Protein AF-A0A7S1PSH0-F1 (afdb_monomer)

Foldseek 3Di:
DDDDDDDDDDDDDDDDDDDDDDDDDDDDDPPDDPDPPVVVVVVVVVVVVVVVVVVVVVVVVVVVVVVVVVVVVVVPPQQAAEAEQEDPEPVSVVVLVVCQPVPSHAYEYEDQDQKYFQVVCVVVCVVPVVCRVVGIDGDDDPRHHYAHFDFDDDDPVDTDTCGPVND

pLDDT: mean 81.07, std 19.15, range [37.97, 97.56]

Secondary structure (DSSP, 8-state):
-----------------------------------THHHHHHHHHHHHHHHHHHHHHHHHHHHHHHHHHHHHHHHTS-PPEEEEEE--SHHHHHHHHHHTT-TTEEEEEEES-SEEE-GGGGGGGGT-GGGHHHHEEEPP-SSSEEEEEEEEEEETTEEEEEETT--

Organism: Alexandrium catenella (NCBI:txid2925)

Mean predicted aligned error: 15.77 Å

Structure (mmCIF, N/CA/C/O backbone):
data_AF-A0A7S1PSH0-F1
#
_entry.id   AF-A0A7S1PSH0-F1
#
loop_
_atom_site.group_PDB
_atom_site.id
_atom_site.type_symbol
_atom_site.label_atom_id
_atom_site.label_alt_id
_atom_site.label_comp_id
_atom_site.label_asym_id
_atom_site.label_entity_id
_atom_site.label_seq_id
_atom_site.pdbx_PDB_ins_code
_atom_site.Cartn_x
_atom_site.Cartn_y
_atom_site.Cartn_z
_atom_site.occupancy
_atom_site.B_iso_or_equiv
_atom_site.auth_seq_id
_atom_site.auth_comp_id
_atom_site.auth_asym_id
_atom_site.auth_atom_id
_atom_site.pdbx_PDB_model_num
ATOM 1 N N . GLN A 1 1 ? -13.207 32.236 11.898 1.00 47.78 1 GLN A N 1
ATOM 2 C CA . GLN A 1 1 ? -14.667 32.040 11.779 1.00 47.78 1 GLN A CA 1
ATOM 3 C C . GLN A 1 1 ? -15.122 31.337 13.048 1.00 47.78 1 GLN A C 1
ATOM 5 O O . GLN A 1 1 ? -14.832 30.164 13.223 1.00 47.78 1 GLN A O 1
ATOM 10 N N . ALA A 1 2 ? -15.670 32.100 13.993 1.00 37.97 2 ALA A N 1
ATOM 11 C CA . ALA A 1 2 ? -16.092 31.627 15.309 1.00 37.97 2 ALA A CA 1
ATOM 12 C C . ALA A 1 2 ? -17.623 31.518 15.326 1.00 37.97 2 ALA A C 1
ATOM 14 O O . ALA A 1 2 ? -18.296 32.414 14.820 1.00 37.97 2 ALA A O 1
ATOM 15 N N . CYS A 1 3 ? -18.151 30.427 15.882 1.00 47.41 3 CYS A N 1
ATOM 16 C CA . CYS A 1 3 ? -19.584 30.190 16.053 1.00 47.41 3 CYS A CA 1
ATOM 17 C C . CYS A 1 3 ? -19.938 30.311 17.551 1.00 47.41 3 CYS A C 1
ATOM 19 O O . CYS A 1 3 ? -19.227 29.715 18.366 1.00 47.41 3 CYS A O 1
ATOM 21 N N . PRO A 1 4 ? -20.970 31.085 17.941 1.00 52.91 4 PRO A N 1
ATOM 22 C CA . PRO A 1 4 ? -21.278 31.356 19.339 1.00 52.91 4 PRO A CA 1
ATOM 23 C C . PRO A 1 4 ? -22.413 30.479 19.908 1.00 52.91 4 PRO A C 1
ATOM 25 O O . PRO A 1 4 ? -23.388 30.165 19.236 1.00 52.91 4 PRO A O 1
ATOM 28 N N . THR A 1 5 ? -22.269 30.178 21.204 1.00 47.19 5 THR A N 1
ATOM 29 C CA . THR A 1 5 ? -23.298 30.102 22.267 1.00 47.19 5 THR A CA 1
ATOM 30 C C . THR A 1 5 ? -24.576 29.273 22.082 1.00 47.19 5 THR A C 1
ATOM 32 O O . THR A 1 5 ? -25.487 29.665 21.362 1.00 47.19 5 THR A O 1
ATOM 35 N N . ALA A 1 6 ? -24.759 28.293 22.976 1.00 41.69 6 ALA A N 1
ATOM 36 C CA . ALA A 1 6 ? -26.063 27.996 23.573 1.00 41.69 6 ALA A CA 1
ATOM 37 C C . ALA A 1 6 ? -25.882 27.583 25.046 1.00 41.69 6 ALA A C 1
ATOM 39 O O . ALA A 1 6 ? -25.520 26.457 25.373 1.00 41.69 6 ALA A O 1
ATOM 40 N N . ARG A 1 7 ? -26.095 28.555 25.937 1.00 45.56 7 ARG A N 1
ATOM 41 C CA . ARG A 1 7 ? -26.185 28.411 27.393 1.00 45.56 7 ARG A CA 1
ATOM 42 C C . ARG A 1 7 ? -27.684 28.346 27.703 1.00 45.56 7 ARG A C 1
ATOM 44 O O . ARG A 1 7 ? -28.375 29.333 27.474 1.00 45.56 7 ARG A O 1
ATOM 51 N N . SER A 1 8 ? -28.196 27.199 28.152 1.00 44.72 8 SER A N 1
ATOM 52 C CA . SER A 1 8 ? -29.602 27.057 28.552 1.00 44.72 8 SER A CA 1
ATOM 53 C C . SER A 1 8 ? -29.701 27.040 30.072 1.00 44.72 8 SER A C 1
ATOM 55 O O . SER A 1 8 ? -29.308 26.089 30.742 1.00 44.72 8 SER A O 1
ATOM 57 N N . SER A 1 9 ? -30.175 28.168 30.585 1.00 44.78 9 SER A N 1
ATOM 58 C CA . SER A 1 9 ? -30.629 28.383 31.948 1.00 44.78 9 SER A CA 1
ATOM 59 C C . SER A 1 9 ? -31.994 27.720 32.132 1.00 44.78 9 SER A C 1
ATOM 61 O O . SER A 1 9 ? -32.911 28.024 31.374 1.00 44.78 9 SER A O 1
ATOM 63 N N . TYR A 1 10 ? -32.165 26.902 33.169 1.00 41.50 10 TYR A N 1
ATOM 64 C CA . TYR A 1 10 ? -33.489 26.596 33.711 1.00 41.50 10 TYR A CA 1
ATOM 65 C C . TYR A 1 10 ? -33.578 27.171 35.121 1.00 41.50 10 TYR A C 1
ATOM 67 O O . TYR A 1 10 ? -32.930 26.713 36.058 1.00 41.50 10 TYR A O 1
ATOM 75 N N . SER A 1 11 ? -34.357 28.244 35.213 1.00 43.94 11 SER A N 1
ATOM 76 C CA . SER A 1 11 ? -34.735 28.964 36.419 1.00 43.94 11 SER A CA 1
ATOM 77 C C . SER A 1 11 ? -36.229 28.754 36.635 1.00 43.94 11 SER A C 1
ATOM 79 O O . SER A 1 11 ? -37.007 29.035 35.731 1.00 43.94 11 SER A O 1
ATOM 81 N N . ALA A 1 12 ? -36.568 28.312 37.848 1.00 42.66 12 ALA A N 1
ATOM 82 C CA . ALA A 1 12 ? -37.765 28.634 38.626 1.00 42.66 12 ALA A CA 1
ATOM 83 C C . ALA A 1 12 ? -39.160 28.510 37.978 1.00 42.66 12 ALA A C 1
ATOM 85 O O . ALA A 1 12 ? -39.527 29.307 37.123 1.00 42.66 12 ALA A O 1
ATOM 86 N N . ALA A 1 13 ? -39.999 27.637 38.551 1.00 40.44 13 ALA A N 1
ATOM 87 C CA . ALA A 1 13 ? -41.334 27.988 39.067 1.00 40.44 13 ALA A CA 1
ATOM 88 C C . ALA A 1 13 ? -42.099 26.730 39.510 1.00 40.44 13 ALA A C 1
ATOM 90 O O . ALA A 1 13 ? -42.300 25.839 38.695 1.00 40.44 13 ALA A O 1
ATOM 91 N N . MET A 1 14 ? -42.560 26.696 40.767 1.00 43.41 14 MET A N 1
ATOM 92 C CA . MET A 1 14 ? -43.849 26.139 41.245 1.00 43.41 14 MET A CA 1
ATOM 93 C C . MET A 1 14 ? -43.750 26.010 42.774 1.00 43.41 14 MET A C 1
ATOM 95 O O . MET A 1 14 ? -43.047 25.149 43.283 1.00 43.41 14 MET A O 1
ATOM 99 N N . ARG A 1 15 ? -44.133 27.049 43.521 1.00 45.12 15 ARG A N 1
ATOM 100 C CA . ARG A 1 15 ? -45.492 27.382 43.997 1.00 45.12 15 ARG A CA 1
ATOM 101 C C . ARG A 1 15 ? -46.017 26.432 45.072 1.00 45.12 15 ARG A C 1
ATOM 103 O O . ARG A 1 15 ? -46.283 25.262 44.838 1.00 45.12 15 ARG A O 1
ATOM 110 N N . GLU A 1 16 ? -46.190 27.059 46.229 1.00 48.19 16 GLU A N 1
ATOM 111 C CA . GLU A 1 16 ? -46.993 26.686 47.381 1.00 48.19 16 GLU A CA 1
ATOM 112 C C . GLU A 1 16 ? -48.352 26.091 46.993 1.00 48.19 16 GLU A C 1
ATOM 114 O O . GLU A 1 16 ? -49.047 26.587 46.106 1.00 48.19 16 GLU A O 1
ATOM 119 N N . GLY A 1 17 ? -48.738 25.048 47.722 1.00 41.97 17 GLY A N 1
ATOM 120 C CA . GLY A 1 17 ? -50.036 24.399 47.624 1.00 41.97 17 GLY A CA 1
ATOM 121 C C . GLY A 1 17 ? -50.323 23.617 48.898 1.00 41.97 17 GLY A C 1
ATOM 122 O O . GLY A 1 17 ? -50.290 22.392 48.897 1.00 41.97 17 GLY A O 1
ATOM 123 N N . SER A 1 18 ? -50.572 24.342 49.992 1.00 49.41 18 SER A N 1
ATOM 124 C CA . SER A 1 18 ? -51.212 23.813 51.199 1.00 49.41 18 SER A CA 1
ATOM 125 C C . SER A 1 18 ? -52.584 23.244 50.841 1.00 49.41 18 SER A C 1
ATOM 127 O O . SER A 1 18 ? -53.536 23.995 50.643 1.00 49.41 18 SER A O 1
ATOM 129 N N . ALA A 1 19 ? -52.694 21.920 50.785 1.00 47.88 19 ALA A N 1
ATOM 130 C CA . ALA A 1 19 ? -53.969 21.217 50.774 1.00 47.88 19 ALA A CA 1
ATOM 131 C C . ALA A 1 19 ? -54.111 20.468 52.101 1.00 47.88 19 ALA A C 1
ATOM 133 O O . ALA A 1 19 ? -53.556 19.388 52.302 1.00 47.88 19 ALA A O 1
ATOM 134 N N . ALA A 1 20 ? -54.842 21.094 53.022 1.00 47.47 20 ALA A N 1
ATOM 135 C CA . ALA A 1 20 ? -55.326 20.478 54.242 1.00 47.47 20 ALA A CA 1
ATOM 136 C C . ALA A 1 20 ? -56.288 19.339 53.875 1.00 47.47 20 ALA A C 1
ATOM 138 O O . ALA A 1 20 ? -57.420 19.582 53.460 1.00 47.47 20 ALA A O 1
ATOM 139 N N . TYR A 1 21 ? -55.836 18.094 54.015 1.00 46.53 21 TYR A N 1
ATOM 140 C CA . TYR A 1 21 ? -56.716 16.933 53.953 1.00 46.53 21 TYR A CA 1
ATOM 141 C C . TYR A 1 21 ? -57.316 16.692 55.338 1.00 46.53 21 TYR A C 1
ATOM 143 O O . TYR A 1 21 ? -56.647 16.234 56.263 1.00 46.53 21 TYR A O 1
ATOM 151 N N . ALA A 1 22 ? -58.596 17.039 55.462 1.00 50.84 22 ALA A N 1
ATOM 152 C CA . ALA A 1 22 ? -59.439 16.688 56.590 1.00 50.84 22 ALA A CA 1
ATOM 153 C C . ALA A 1 22 ? -59.599 15.162 56.648 1.00 50.84 22 ALA A C 1
ATOM 155 O O . ALA A 1 22 ? -60.211 14.557 55.768 1.00 50.84 22 ALA A O 1
ATOM 156 N N . TYR A 1 23 ? -59.037 14.540 57.684 1.00 44.31 23 TYR A N 1
ATOM 157 C CA . TYR A 1 23 ? -59.265 13.130 57.975 1.00 44.31 23 TYR A CA 1
ATOM 158 C C . TYR A 1 23 ? -60.586 12.981 58.730 1.00 44.31 23 TYR A C 1
ATOM 160 O O . TYR A 1 23 ? -60.736 13.445 59.861 1.00 44.31 23 TYR A O 1
AT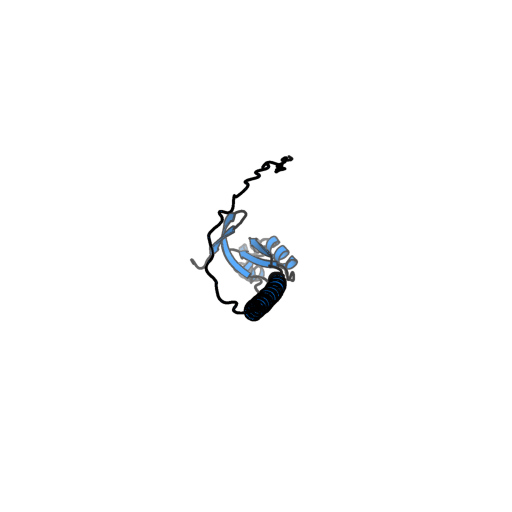OM 168 N N . GLY A 1 24 ? -61.552 12.354 58.060 1.00 44.19 24 GLY A N 1
ATOM 169 C CA . GLY A 1 24 ? -62.833 11.964 58.626 1.00 44.19 24 GLY A CA 1
ATOM 170 C C . GLY A 1 24 ? -62.653 10.919 59.724 1.00 44.19 24 GLY A C 1
ATOM 171 O O . GLY A 1 24 ? -62.007 9.891 59.531 1.00 44.19 24 GLY A O 1
ATOM 172 N N . SER A 1 25 ? -63.252 11.217 60.872 1.00 49.91 25 SER A N 1
ATOM 173 C CA . SER A 1 25 ? -63.456 10.310 61.995 1.00 49.91 25 SER A CA 1
ATOM 174 C C . SER A 1 25 ? -64.346 9.147 61.550 1.00 49.91 25 SER A C 1
ATOM 176 O O . SER A 1 25 ? -65.523 9.355 61.255 1.00 49.91 25 SER A O 1
ATOM 178 N N . VAL A 1 26 ? -63.786 7.937 61.474 1.00 54.50 26 VAL A N 1
ATOM 179 C CA . VAL A 1 26 ? -64.551 6.696 61.293 1.00 54.50 26 VAL A CA 1
ATOM 180 C C . VAL A 1 26 ? -64.429 5.863 62.562 1.00 54.50 26 VAL A C 1
ATOM 182 O O . VAL A 1 26 ? -63.341 5.492 62.999 1.00 54.50 26 VAL A O 1
ATOM 185 N N . GLU A 1 27 ? -65.598 5.623 63.144 1.00 49.59 27 GLU A N 1
ATOM 186 C CA . GLU A 1 27 ? -65.890 4.890 64.366 1.00 49.59 27 GLU A CA 1
ATOM 187 C C . GLU A 1 27 ? -65.270 3.486 64.433 1.00 49.59 27 GLU A C 1
ATOM 189 O O . GLU A 1 27 ? -65.519 2.612 63.602 1.00 49.59 27 GLU A O 1
ATOM 194 N N . GLY A 1 28 ? -64.514 3.277 65.512 1.00 53.09 28 GLY A N 1
ATOM 195 C CA . GLY A 1 28 ? -64.657 2.156 66.440 1.00 53.09 28 GLY A CA 1
ATOM 196 C C . GLY A 1 28 ? -65.034 0.789 65.872 1.00 53.09 28 GLY A C 1
ATOM 197 O O . GLY A 1 28 ? -66.153 0.318 66.058 1.00 53.09 28 GLY A O 1
ATOM 198 N N . LYS A 1 29 ? -64.043 0.064 65.349 1.00 47.47 29 LYS A N 1
ATOM 199 C CA . LYS A 1 29 ? -64.007 -1.396 65.493 1.00 47.47 29 LYS A CA 1
ATOM 200 C C . LYS A 1 29 ? -62.740 -1.780 66.238 1.00 47.47 29 LYS A C 1
ATOM 202 O O . LYS A 1 29 ? -61.638 -1.511 65.774 1.00 47.47 29 LYS A O 1
ATOM 207 N N . HIS A 1 30 ? -62.929 -2.390 67.408 1.00 51.31 30 HIS A N 1
ATOM 208 C CA . HIS A 1 30 ? -61.889 -3.026 68.208 1.00 51.31 30 HIS A CA 1
ATOM 209 C C . HIS A 1 30 ? -61.174 -4.091 67.365 1.00 51.31 30 HIS A C 1
ATOM 211 O O . HIS A 1 30 ? -61.593 -5.247 67.307 1.00 51.31 30 HIS A O 1
ATOM 217 N N . VAL A 1 31 ? -60.097 -3.690 66.691 1.00 58.41 31 VAL A N 1
ATOM 218 C CA . VAL A 1 31 ? -59.131 -4.621 66.116 1.00 58.41 31 VAL A CA 1
ATOM 219 C C . VAL A 1 31 ? -58.250 -5.072 67.270 1.00 58.41 31 VAL A C 1
ATOM 221 O O . VAL A 1 31 ? -57.502 -4.290 67.853 1.00 58.41 31 VAL A O 1
ATOM 224 N N . SER A 1 32 ? -58.442 -6.331 67.649 1.00 53.72 32 SER A N 1
ATOM 225 C CA . SER A 1 32 ? -57.684 -7.029 68.679 1.00 53.72 32 SER A CA 1
ATOM 226 C C . SER A 1 32 ? -56.185 -6.800 68.473 1.00 53.72 32 SER A C 1
ATOM 228 O O . SER A 1 32 ? -55.668 -7.013 67.375 1.00 53.72 32 SER A O 1
ATOM 230 N N . ALA A 1 33 ? -55.515 -6.324 69.522 1.00 55.41 33 ALA A N 1
ATOM 231 C CA . ALA A 1 33 ? -54.109 -5.952 69.547 1.00 55.41 33 ALA A CA 1
ATOM 232 C C . ALA A 1 33 ? -53.198 -7.168 69.290 1.00 55.41 33 ALA A C 1
ATOM 234 O O . ALA A 1 33 ? -52.661 -7.776 70.213 1.00 55.41 33 ALA A O 1
ATOM 235 N N . ALA A 1 34 ? -53.006 -7.524 68.020 1.00 55.38 34 ALA A N 1
ATOM 236 C CA . ALA A 1 34 ? -51.876 -8.333 67.588 1.00 55.38 34 ALA A CA 1
ATOM 237 C C . ALA A 1 34 ? -50.621 -7.447 67.690 1.00 55.38 34 ALA A C 1
ATOM 239 O O . ALA A 1 34 ? -50.456 -6.487 66.937 1.00 55.38 34 ALA A O 1
ATOM 240 N N . GLY A 1 35 ? -49.814 -7.716 68.718 1.00 61.53 35 GLY A N 1
ATOM 241 C CA . GLY A 1 35 ? -48.825 -6.797 69.278 1.00 61.53 35 GLY A CA 1
ATOM 242 C C . GLY A 1 35 ? -47.681 -6.334 68.354 1.00 61.53 35 GLY A C 1
ATOM 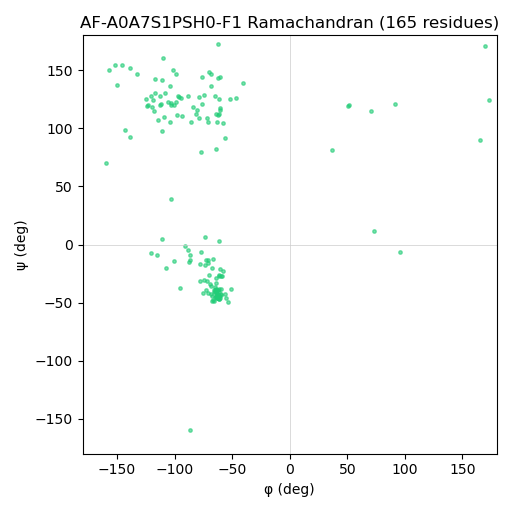243 O O . GLY A 1 35 ? -47.490 -6.869 67.268 1.00 61.53 35 GLY A O 1
ATOM 244 N N . PRO A 1 36 ? -46.860 -5.372 68.816 1.00 69.00 36 PRO A N 1
ATOM 245 C CA . PRO A 1 36 ? -45.828 -4.637 68.054 1.00 69.00 36 PRO A CA 1
ATOM 246 C C . PRO A 1 36 ? -44.674 -5.471 67.452 1.00 69.00 36 PRO A C 1
ATOM 248 O O . PRO A 1 36 ? -43.763 -4.926 66.834 1.00 69.00 36 PRO A O 1
ATOM 251 N N . LEU A 1 37 ? -44.700 -6.795 67.602 1.00 70.81 37 LEU A N 1
ATOM 252 C CA . LEU A 1 37 ? -43.626 -7.710 67.207 1.00 70.81 37 LEU A CA 1
ATOM 253 C C . LEU A 1 37 ? -43.588 -7.997 65.693 1.00 70.81 37 LEU A C 1
ATOM 255 O O . LEU A 1 37 ? -42.511 -8.199 65.128 1.00 70.81 37 LEU A O 1
ATOM 259 N N . TRP A 1 38 ? -44.741 -7.986 65.013 1.00 78.88 38 TRP A N 1
ATOM 260 C CA . TRP A 1 38 ? -44.803 -8.242 63.565 1.00 78.88 38 TRP A CA 1
ATOM 261 C C . TRP A 1 38 ? -44.299 -7.050 62.739 1.00 78.88 38 TRP A C 1
ATOM 263 O O . TRP A 1 38 ? -43.702 -7.252 61.685 1.00 78.88 38 TRP A O 1
ATOM 273 N N . ILE A 1 39 ? -44.462 -5.825 63.250 1.00 82.88 39 ILE A N 1
ATOM 274 C CA . ILE A 1 39 ? -43.978 -4.588 62.616 1.00 82.88 39 ILE A CA 1
ATOM 275 C C . ILE A 1 39 ? -42.446 -4.561 62.620 1.00 82.88 39 ILE A C 1
ATOM 277 O O . ILE A 1 39 ? -41.836 -4.398 61.568 1.00 82.88 39 ILE A O 1
ATOM 281 N N . ALA A 1 40 ? -41.824 -4.838 63.771 1.00 84.56 40 ALA A N 1
ATOM 282 C CA . ALA A 1 40 ? -40.367 -4.935 63.879 1.00 84.56 40 ALA A CA 1
ATOM 283 C C . ALA A 1 40 ? -39.786 -6.029 62.963 1.00 84.56 40 ALA A C 1
ATOM 285 O O . ALA A 1 40 ? -38.748 -5.842 62.334 1.00 84.56 40 ALA A O 1
ATOM 286 N N . SER A 1 41 ? -40.484 -7.164 62.839 1.00 87.00 41 SER A N 1
ATOM 287 C CA . SER A 1 41 ? -40.077 -8.248 61.933 1.00 87.00 41 SER A CA 1
ATOM 288 C C . SER A 1 41 ? -40.112 -7.815 60.461 1.00 87.00 41 SER A C 1
ATOM 290 O O . SER A 1 41 ? -39.233 -8.180 59.682 1.00 87.00 41 SER A O 1
ATOM 292 N N . LEU A 1 42 ? -41.114 -7.016 60.084 1.00 90.25 42 LEU A N 1
ATOM 293 C CA . LEU A 1 42 ? -41.287 -6.503 58.727 1.00 90.25 42 LEU A CA 1
ATOM 294 C C . LEU A 1 42 ? -40.226 -5.445 58.390 1.00 90.25 42 LEU A C 1
ATOM 296 O O . LEU A 1 42 ? -39.643 -5.497 57.310 1.00 90.25 42 LEU A O 1
ATOM 300 N N . GLU A 1 43 ? -39.909 -4.542 59.319 1.00 92.31 43 GLU A N 1
ATOM 301 C CA . GLU A 1 43 ? -38.830 -3.559 59.149 1.00 92.31 43 GLU A CA 1
ATOM 302 C C . GLU A 1 43 ? -37.472 -4.237 58.945 1.00 92.31 43 GLU A C 1
ATO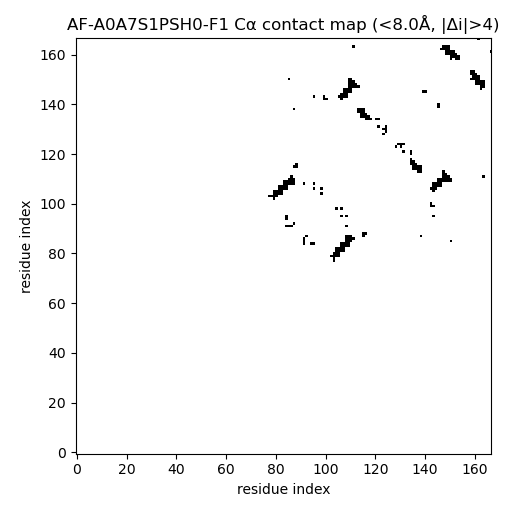M 304 O O . GLU A 1 43 ? -36.754 -3.908 58.002 1.00 92.31 43 GLU A O 1
ATOM 309 N N . ILE A 1 44 ? -37.143 -5.244 59.763 1.00 93.62 44 ILE A N 1
ATOM 310 C CA . ILE A 1 44 ? -35.905 -6.022 59.609 1.00 93.62 44 ILE A CA 1
ATOM 311 C C . ILE A 1 44 ? -35.861 -6.703 58.237 1.00 93.62 44 ILE A C 1
ATOM 313 O O . ILE A 1 44 ? -34.830 -6.661 57.565 1.00 93.62 44 ILE A O 1
ATOM 317 N N . ALA A 1 45 ? -36.973 -7.293 57.788 1.00 95.00 45 ALA A N 1
ATOM 318 C CA . ALA A 1 45 ? -37.048 -7.916 56.469 1.00 95.00 45 ALA A CA 1
ATOM 319 C C . ALA A 1 45 ? -36.810 -6.902 55.334 1.00 95.00 45 ALA A C 1
ATOM 321 O O . ALA A 1 4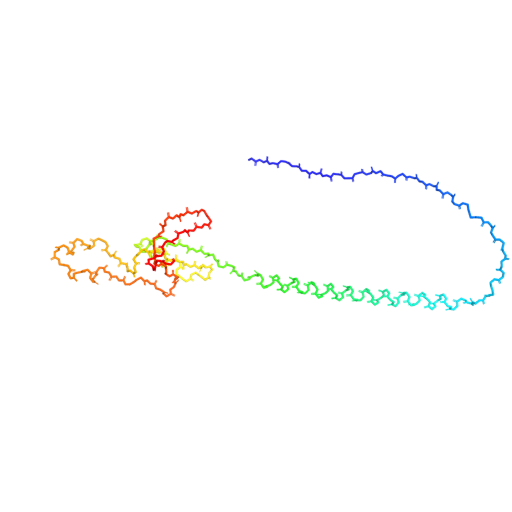5 ? -36.072 -7.204 54.395 1.00 95.00 45 ALA A O 1
ATOM 322 N N . ILE A 1 46 ? -37.367 -5.689 55.441 1.00 95.94 46 ILE A N 1
ATOM 323 C CA . ILE A 1 46 ? -37.124 -4.597 54.487 1.00 95.94 46 ILE A CA 1
ATOM 324 C C . ILE A 1 46 ? -35.644 -4.203 54.477 1.00 95.94 46 ILE A C 1
ATOM 326 O O . ILE A 1 46 ? -35.061 -4.082 53.401 1.00 95.94 46 ILE A O 1
ATOM 330 N N . PHE A 1 47 ? -35.016 -4.039 55.645 1.00 95.31 47 PHE A N 1
ATOM 331 C CA . PHE A 1 47 ? -33.596 -3.689 55.726 1.00 95.31 47 PHE A CA 1
ATOM 332 C C . PHE A 1 47 ? -32.694 -4.770 55.127 1.00 95.31 47 PHE A C 1
ATOM 334 O O . PHE A 1 47 ? -31.764 -4.442 54.393 1.00 95.31 47 PHE A O 1
ATOM 341 N N . ILE A 1 48 ? -32.978 -6.050 55.389 1.00 95.62 48 ILE A N 1
ATOM 342 C CA . ILE A 1 48 ? -32.222 -7.172 54.813 1.00 95.62 48 ILE A CA 1
ATOM 343 C C . ILE A 1 48 ? -32.373 -7.191 53.290 1.00 95.62 48 ILE A C 1
ATOM 345 O O . ILE A 1 48 ? -31.380 -7.337 52.577 1.00 95.62 48 ILE A O 1
ATOM 349 N N . LEU A 1 49 ? -33.594 -7.010 52.783 1.00 96.81 49 LEU A N 1
ATOM 350 C CA . LEU A 1 49 ? -33.858 -6.966 51.348 1.00 96.81 49 LEU A CA 1
ATOM 351 C C . LEU A 1 49 ? -33.142 -5.782 50.680 1.00 96.81 49 LEU A C 1
ATOM 353 O O . LEU A 1 49 ? -32.511 -5.953 49.639 1.00 96.81 49 LEU A O 1
ATOM 357 N N . TRP A 1 50 ? -33.196 -4.597 51.295 1.00 97.56 50 TRP A N 1
ATOM 358 C CA . TRP A 1 50 ? -32.509 -3.397 50.815 1.00 97.56 50 TRP A CA 1
ATOM 359 C C . TRP A 1 50 ? -30.986 -3.565 50.806 1.00 97.56 50 TRP A C 1
ATOM 361 O O . TRP A 1 50 ? -30.332 -3.201 49.827 1.00 97.56 50 TRP A O 1
ATOM 371 N N . LEU A 1 51 ? -30.418 -4.165 51.857 1.00 97.06 51 LEU A N 1
ATOM 372 C CA . LEU A 1 51 ? -28.992 -4.478 51.938 1.00 97.06 51 LEU A CA 1
ATOM 373 C C . LEU A 1 51 ? -28.579 -5.463 50.834 1.00 97.06 51 LEU A C 1
ATOM 375 O O . LEU A 1 51 ? -27.558 -5.258 50.181 1.00 97.06 51 LEU A O 1
ATOM 379 N N . ALA A 1 52 ? -29.382 -6.506 50.602 1.00 97.12 52 ALA A N 1
ATOM 380 C CA . ALA A 1 52 ? -29.121 -7.501 49.567 1.00 97.12 52 ALA A CA 1
ATOM 381 C C . ALA A 1 52 ? -29.153 -6.884 48.160 1.00 97.12 52 ALA A C 1
ATOM 383 O O . ALA A 1 52 ? -28.231 -7.101 47.378 1.00 97.12 52 ALA A O 1
ATOM 384 N N . LEU A 1 53 ? -30.168 -6.068 47.858 1.00 96.19 53 LEU A N 1
ATOM 385 C CA . LEU A 1 53 ? -30.267 -5.342 46.587 1.00 96.19 53 LEU A CA 1
ATOM 386 C C . LEU A 1 53 ? -29.090 -4.376 46.398 1.00 96.19 53 LEU A C 1
ATOM 388 O O . LEU A 1 53 ? -28.462 -4.378 45.343 1.00 96.19 53 LEU A O 1
ATOM 392 N N . SER A 1 54 ? -28.724 -3.629 47.443 1.00 96.69 54 SER A N 1
ATOM 393 C CA . SER A 1 54 ? -27.584 -2.704 47.399 1.00 96.69 54 SER A CA 1
ATOM 394 C C . SER A 1 54 ? -26.260 -3.435 47.161 1.00 96.69 54 SER A C 1
ATOM 396 O O . SER A 1 54 ? -25.412 -2.958 46.410 1.00 96.69 54 SER A O 1
ATOM 398 N N . ALA A 1 55 ? -26.073 -4.614 47.762 1.00 96.56 55 ALA A N 1
ATOM 399 C CA . ALA A 1 55 ? -24.888 -5.436 47.535 1.00 96.56 55 ALA A CA 1
ATOM 400 C C . ALA A 1 55 ? -24.803 -5.935 46.082 1.00 96.56 55 ALA A C 1
ATOM 402 O O . ALA A 1 55 ? -23.714 -5.943 45.503 1.00 96.56 55 ALA A O 1
ATOM 403 N N . VAL A 1 56 ? -25.939 -6.304 45.479 1.00 97.44 56 VAL A N 1
ATOM 404 C CA . VAL A 1 56 ? -26.009 -6.691 44.062 1.00 97.44 56 VAL A CA 1
ATOM 405 C C . VAL A 1 56 ? -25.674 -5.507 43.155 1.00 97.44 56 VAL A C 1
ATOM 407 O O . VAL A 1 56 ? -24.852 -5.667 42.257 1.00 97.44 56 VAL A O 1
ATOM 410 N N . ASP A 1 57 ? -26.219 -4.316 43.410 1.00 96.88 57 ASP A N 1
ATOM 411 C CA . ASP A 1 57 ? -25.915 -3.116 42.617 1.00 96.88 57 ASP A CA 1
ATOM 412 C C . ASP A 1 57 ? -24.433 -2.730 42.692 1.00 96.88 57 ASP A C 1
ATOM 414 O O . ASP A 1 57 ? -23.805 -2.437 41.670 1.00 96.88 57 ASP A O 1
ATOM 418 N N . VAL A 1 58 ? -23.836 -2.784 43.888 1.00 97.12 58 VAL A N 1
ATOM 419 C CA . VAL A 1 58 ? -22.395 -2.548 44.066 1.00 97.12 58 VAL A CA 1
ATOM 420 C C . VAL A 1 58 ? -21.587 -3.588 43.293 1.00 97.12 58 VAL A C 1
ATOM 422 O O . VAL A 1 58 ? -20.649 -3.229 42.582 1.00 97.12 58 VAL A O 1
ATOM 425 N N . PHE A 1 59 ? -21.966 -4.864 43.370 1.00 97.25 59 PHE A N 1
ATOM 426 C CA . PHE A 1 59 ? -21.298 -5.930 42.631 1.00 97.25 59 PHE A CA 1
ATOM 427 C C . PHE A 1 59 ? -21.392 -5.731 41.112 1.00 97.25 59 PHE A C 1
ATOM 429 O O . PHE A 1 59 ? -20.374 -5.793 40.424 1.00 97.25 59 PHE A O 1
ATOM 436 N N . LEU A 1 60 ? -22.579 -5.425 40.582 1.00 96.19 60 LEU A N 1
ATOM 437 C CA . LEU A 1 60 ? -22.777 -5.151 39.157 1.00 96.19 60 LEU A CA 1
ATOM 438 C C . LEU A 1 60 ? -21.977 -3.927 38.704 1.00 96.19 60 LEU A C 1
ATOM 440 O O . LEU A 1 60 ? -21.359 -3.960 37.642 1.00 96.19 60 LEU A O 1
ATOM 444 N N . THR A 1 61 ? -21.907 -2.886 39.534 1.00 95.25 61 THR A N 1
ATOM 445 C CA . THR A 1 61 ? -21.102 -1.690 39.253 1.00 95.25 61 THR A CA 1
ATOM 446 C C . THR A 1 61 ? -19.611 -2.023 39.206 1.00 95.25 61 THR A C 1
ATOM 448 O O . THR A 1 61 ? -18.904 -1.551 38.315 1.00 95.25 61 THR A O 1
ATOM 451 N N . LEU A 1 62 ? -19.115 -2.871 40.112 1.00 95.81 62 LEU A N 1
ATOM 452 C CA . LEU A 1 62 ? -17.728 -3.347 40.093 1.00 95.81 62 LEU A CA 1
ATOM 453 C C . LEU A 1 62 ? -17.432 -4.188 38.847 1.00 95.81 62 LEU A C 1
ATOM 455 O O . LEU A 1 62 ? -16.426 -3.960 38.179 1.00 95.81 62 LEU A O 1
ATOM 459 N N . VAL A 1 63 ? -18.323 -5.112 38.486 1.00 96.00 63 VAL A N 1
ATOM 460 C CA . VAL A 1 63 ? -18.180 -5.916 37.264 1.00 96.00 63 VAL A CA 1
ATOM 461 C C . VAL A 1 63 ? -18.189 -5.021 36.024 1.00 96.00 63 VAL A C 1
ATOM 463 O O . VAL A 1 63 ? -17.326 -5.169 35.161 1.00 96.00 63 VAL A O 1
ATOM 466 N N . GLN A 1 64 ? -19.100 -4.049 35.943 1.00 95.19 64 GLN A N 1
ATOM 467 C CA . GLN A 1 64 ? -19.212 -3.145 34.799 1.00 95.19 64 GLN A CA 1
ATOM 468 C C . GLN A 1 64 ? -18.018 -2.196 34.692 1.00 95.19 64 GLN A C 1
ATOM 470 O O . GLN A 1 64 ? -17.496 -1.988 33.601 1.00 95.19 64 GLN A O 1
ATOM 475 N N . THR A 1 65 ? -17.545 -1.635 35.803 1.00 93.31 65 THR A N 1
ATOM 476 C CA . THR A 1 65 ? -16.346 -0.782 35.805 1.00 93.31 65 THR A CA 1
ATOM 477 C C . THR A 1 65 ? -15.100 -1.575 35.440 1.00 93.31 65 THR A C 1
ATOM 479 O O . THR A 1 65 ? -14.283 -1.090 34.654 1.00 93.31 65 THR A O 1
ATOM 482 N N . CYS A 1 66 ? -14.980 -2.811 35.926 1.00 91.88 66 CYS A N 1
ATOM 483 C CA . CYS A 1 66 ? -13.904 -3.717 35.547 1.00 91.88 66 CYS A CA 1
ATOM 484 C C . CYS A 1 66 ? -13.968 -4.059 34.049 1.00 91.88 66 CYS A C 1
ATOM 486 O O . CYS A 1 66 ? -12.966 -3.914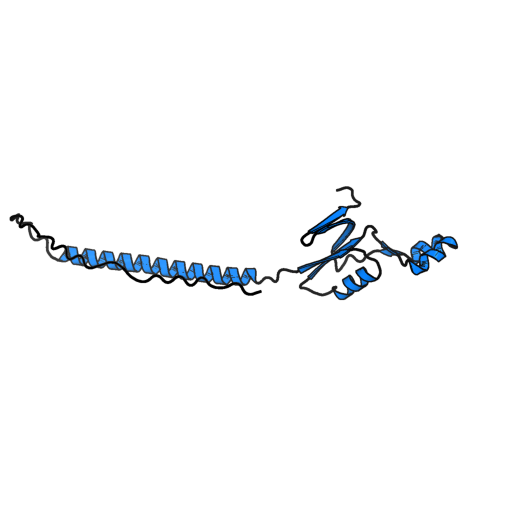 33.353 1.00 91.88 66 CYS A O 1
ATOM 488 N N . TRP A 1 67 ? -15.153 -4.388 33.522 1.00 93.56 67 TRP A N 1
ATOM 489 C CA . TRP A 1 67 ? -15.368 -4.656 32.097 1.00 93.56 67 TRP A CA 1
ATOM 490 C C . TRP A 1 67 ? -15.056 -3.441 31.220 1.00 93.56 67 TRP A C 1
ATOM 492 O O . TRP A 1 67 ? -14.329 -3.564 30.241 1.00 93.56 67 TRP A O 1
ATOM 502 N N . CYS A 1 68 ? -15.540 -2.251 31.583 1.00 85.06 68 CYS A N 1
ATOM 503 C CA . CYS A 1 68 ? -15.243 -1.012 30.865 1.00 85.06 68 CYS A CA 1
ATOM 504 C C . CYS A 1 68 ? -13.744 -0.694 30.883 1.00 85.06 68 CYS A C 1
ATOM 506 O O . CYS A 1 68 ? -13.200 -0.232 29.885 1.00 85.06 68 CYS A O 1
ATOM 508 N N . SER A 1 69 ? -13.063 -0.948 32.001 1.00 82.50 69 SER A N 1
ATOM 509 C CA . SER A 1 69 ? -11.617 -0.734 32.114 1.00 82.50 69 SER A CA 1
ATOM 510 C C . SER A 1 69 ? -10.850 -1.716 31.229 1.00 82.50 69 SER A C 1
ATOM 512 O O . SER A 1 69 ? -9.964 -1.303 30.487 1.00 82.50 69 SER A O 1
ATOM 514 N N . LEU A 1 70 ? -11.246 -2.993 31.234 1.00 81.25 70 LEU A N 1
ATOM 515 C CA . LEU A 1 70 ? -10.654 -4.027 30.389 1.00 81.25 70 LEU A CA 1
ATOM 516 C C . LEU A 1 70 ? -10.893 -3.749 28.896 1.00 81.25 70 LEU A C 1
ATOM 518 O O . LEU A 1 70 ? -9.961 -3.824 28.101 1.00 81.25 70 LEU A O 1
ATOM 522 N N . ALA A 1 71 ? -12.115 -3.366 28.519 1.00 81.19 71 ALA A N 1
ATOM 523 C CA . ALA A 1 71 ? -12.468 -3.017 27.146 1.00 81.19 71 ALA A CA 1
ATOM 524 C C . ALA A 1 71 ? -11.630 -1.837 26.632 1.00 81.19 71 ALA A C 1
ATOM 526 O O . ALA A 1 71 ? -11.091 -1.903 25.531 1.00 81.19 71 ALA A O 1
ATOM 527 N N . ARG A 1 72 ? -11.421 -0.805 27.461 1.00 75.06 72 ARG A N 1
ATOM 528 C CA . ARG A 1 72 ? -10.549 0.333 27.121 1.00 75.06 72 ARG A CA 1
ATOM 529 C C . ARG A 1 72 ? -9.085 -0.068 26.951 1.00 75.06 72 ARG A C 1
ATOM 531 O O . ARG A 1 72 ? -8.396 0.514 26.121 1.00 75.06 72 ARG A O 1
ATOM 538 N N . CYS A 1 73 ? -8.606 -1.056 27.707 1.00 66.25 73 CYS A N 1
ATOM 539 C CA . CYS A 1 73 ? -7.262 -1.604 27.520 1.00 66.25 73 CYS A CA 1
ATOM 540 C C . CYS A 1 73 ? -7.130 -2.401 26.212 1.00 66.25 73 CYS A C 1
ATOM 542 O O . CYS A 1 73 ? -6.070 -2.363 25.595 1.00 66.25 73 CYS A O 1
ATOM 544 N N . VAL A 1 74 ? -8.186 -3.096 25.774 1.00 70.56 74 VAL A N 1
ATOM 545 C CA . VAL A 1 74 ? -8.200 -3.851 24.506 1.00 70.56 74 VAL A CA 1
ATOM 546 C C . VAL A 1 74 ? -8.265 -2.915 23.296 1.00 70.56 74 VAL A C 1
ATOM 548 O O . VAL A 1 74 ? -7.578 -3.141 22.304 1.00 70.56 74 VAL A O 1
ATOM 551 N N . GLU A 1 75 ? -9.035 -1.832 23.387 1.00 62.25 75 GLU A N 1
ATOM 552 C CA . GLU A 1 75 ? -9.183 -0.840 22.312 1.00 62.25 75 GLU A CA 1
ATOM 553 C C . GLU A 1 75 ? -7.927 0.025 22.104 1.00 62.25 75 GLU A C 1
ATOM 555 O O . GLU A 1 75 ? -7.775 0.679 21.076 1.00 62.25 75 GLU A O 1
ATOM 560 N N . ALA A 1 76 ? -6.985 -0.008 23.051 1.00 60.56 76 ALA A N 1
ATOM 561 C CA . ALA A 1 76 ? -5.684 0.642 22.930 1.00 60.56 76 ALA A CA 1
ATOM 562 C C . ALA A 1 76 ? -4.718 -0.084 21.974 1.00 60.56 76 ALA A C 1
ATOM 564 O O . ALA A 1 76 ? -3.554 0.314 21.882 1.00 60.56 76 ALA A O 1
ATOM 565 N N . TYR A 1 77 ? -5.161 -1.130 21.262 1.00 58.31 77 TYR A N 1
ATOM 566 C CA . TYR A 1 77 ? -4.384 -1.660 20.147 1.00 58.31 77 TYR A CA 1
ATOM 567 C C . TYR A 1 77 ? -4.229 -0.546 19.106 1.00 58.31 77 TYR A C 1
ATOM 569 O O . TYR A 1 77 ? -5.233 -0.076 18.568 1.00 58.31 77 TYR A O 1
ATOM 577 N N . PRO A 1 78 ? -3.000 -0.073 18.836 1.00 65.25 78 PRO A N 1
ATOM 578 C CA . PRO A 1 78 ? -2.803 1.018 17.902 1.00 65.25 78 PRO A CA 1
ATOM 579 C C . PRO A 1 78 ? -3.304 0.559 16.536 1.00 65.25 78 PRO A C 1
ATOM 581 O O . PRO A 1 78 ? -2.743 -0.358 15.932 1.00 65.25 78 PRO A O 1
ATOM 584 N N . HIS A 1 79 ? -4.391 1.173 16.071 1.00 74.69 79 HIS A N 1
ATOM 585 C CA . HIS A 1 79 ? -4.881 0.948 14.724 1.00 74.69 79 HIS A CA 1
ATOM 586 C C . HIS A 1 79 ? -3.770 1.381 13.771 1.00 74.69 79 HIS A C 1
ATOM 588 O O . HIS A 1 79 ? -3.357 2.547 13.780 1.00 74.69 79 HIS A O 1
ATOM 594 N N . LYS A 1 80 ? -3.249 0.435 12.988 1.00 85.75 80 LYS A N 1
ATOM 595 C CA . LYS A 1 80 ? -2.250 0.758 11.972 1.00 85.75 80 LYS A CA 1
ATOM 596 C C . LYS A 1 80 ? -2.877 1.707 10.961 1.00 85.75 80 LYS A C 1
ATOM 598 O O . LYS A 1 80 ? -4.074 1.616 10.678 1.00 85.75 80 LYS A O 1
ATOM 603 N N . LYS A 1 81 ? -2.093 2.659 10.466 1.00 90.75 81 LYS A N 1
ATOM 604 C CA . LYS A 1 81 ? -2.547 3.561 9.406 1.00 90.75 81 LYS A CA 1
ATOM 605 C C . LYS A 1 81 ? -2.240 2.927 8.061 1.00 90.75 81 LYS A C 1
ATOM 607 O O . LYS A 1 81 ? -1.090 2.581 7.793 1.00 90.75 81 LYS A O 1
ATOM 612 N N . ASP A 1 82 ? -3.256 2.841 7.218 1.00 91.44 82 ASP A N 1
ATOM 613 C CA . ASP A 1 82 ? -3.108 2.320 5.866 1.00 91.44 82 ASP A CA 1
ATOM 614 C C . ASP A 1 82 ? -2.496 3.383 4.953 1.00 91.44 82 ASP A C 1
ATOM 616 O O . ASP A 1 82 ? -2.988 4.510 4.852 1.00 91.44 82 ASP A O 1
ATOM 620 N N . VAL A 1 83 ? -1.413 3.021 4.271 1.00 93.81 83 VAL A N 1
ATOM 621 C CA . VAL A 1 83 ? -0.728 3.874 3.300 1.00 93.81 83 VAL A CA 1
ATOM 622 C C . VAL A 1 83 ? -0.681 3.148 1.969 1.00 93.81 83 VAL A C 1
ATOM 624 O O . VAL A 1 83 ? -0.084 2.081 1.846 1.00 93.81 83 VAL A O 1
ATOM 627 N N . VAL A 1 84 ? -1.283 3.749 0.946 1.00 94.69 84 VAL A N 1
ATOM 628 C CA . VAL A 1 84 ? -1.266 3.212 -0.415 1.00 94.69 84 VAL A CA 1
ATOM 629 C C . VAL A 1 84 ? -0.309 4.035 -1.270 1.00 94.69 84 VAL A C 1
ATOM 631 O O . VAL A 1 84 ? -0.464 5.247 -1.404 1.00 94.69 84 VAL A O 1
ATOM 634 N N . ILE A 1 85 ? 0.682 3.369 -1.853 1.00 95.38 85 ILE A N 1
ATOM 635 C CA . ILE A 1 85 ? 1.658 3.947 -2.775 1.00 95.38 85 ILE A CA 1
ATOM 636 C C . ILE A 1 85 ? 1.259 3.527 -4.185 1.00 95.38 85 ILE A C 1
ATOM 638 O O . ILE A 1 85 ? 1.214 2.337 -4.487 1.00 95.38 85 ILE A O 1
ATOM 642 N N . VAL A 1 86 ? 0.983 4.501 -5.050 1.00 95.38 86 VAL A N 1
ATOM 643 C CA . VAL A 1 86 ? 0.616 4.255 -6.449 1.00 95.38 86 VAL A CA 1
ATOM 644 C C . VAL A 1 86 ? 1.832 4.486 -7.345 1.00 95.38 86 VAL A C 1
ATOM 646 O O . VAL A 1 86 ? 2.369 5.592 -7.396 1.00 95.38 86 VAL A O 1
ATOM 649 N N . GLY A 1 87 ? 2.239 3.438 -8.057 1.00 94.94 87 GLY A N 1
ATOM 650 C CA . GLY A 1 87 ? 3.405 3.387 -8.932 1.00 94.94 87 GLY A CA 1
ATOM 651 C C . GLY A 1 87 ? 4.661 2.908 -8.205 1.00 94.94 87 GLY A C 1
ATOM 652 O O . GLY A 1 87 ? 5.140 3.550 -7.278 1.00 94.94 87 GLY A O 1
ATOM 653 N N . ALA A 1 88 ? 5.251 1.817 -8.677 1.00 94.94 88 ALA A N 1
ATOM 654 C CA . ALA A 1 88 ? 6.452 1.168 -8.162 1.00 94.94 88 ALA A CA 1
ATOM 655 C C . ALA A 1 88 ? 7.696 1.474 -9.017 1.00 94.94 88 ALA A C 1
ATOM 657 O O . ALA A 1 88 ? 8.553 0.622 -9.241 1.00 94.94 88 ALA A O 1
ATOM 658 N N . SER A 1 89 ? 7.813 2.720 -9.484 1.00 93.75 89 SER A N 1
ATOM 659 C CA . SER A 1 89 ? 9.048 3.243 -10.082 1.00 93.75 89 SER A CA 1
ATOM 660 C C . SER A 1 89 ? 9.974 3.814 -8.991 1.00 93.75 89 SER A C 1
ATOM 662 O O . SER A 1 89 ? 9.832 3.505 -7.809 1.00 93.75 89 SER A O 1
ATOM 664 N N . PHE A 1 90 ? 10.921 4.679 -9.355 1.00 94.81 90 PHE A N 1
ATOM 665 C CA . PHE A 1 90 ? 11.916 5.247 -8.438 1.00 94.81 90 PHE A CA 1
ATOM 666 C C . PHE A 1 90 ? 11.298 5.903 -7.199 1.00 94.81 90 PHE A C 1
ATOM 668 O O . PHE A 1 90 ? 11.704 5.614 -6.076 1.00 94.81 90 PHE A O 1
ATOM 675 N N . GLY A 1 91 ? 10.306 6.775 -7.398 1.00 95.38 91 GLY A N 1
ATOM 676 C CA . GLY A 1 91 ? 9.676 7.508 -6.301 1.00 95.38 91 GLY A CA 1
ATOM 677 C C . GLY A 1 91 ? 8.912 6.590 -5.351 1.00 95.38 91 GLY A C 1
ATOM 678 O O . GLY A 1 91 ? 9.114 6.652 -4.142 1.00 95.38 91 GLY A O 1
ATOM 679 N N . GLY A 1 92 ? 8.076 5.703 -5.893 1.00 94.75 92 GLY A N 1
ATOM 680 C CA . GLY A 1 92 ? 7.268 4.802 -5.076 1.00 94.75 92 GLY A CA 1
ATOM 681 C C . GLY A 1 92 ? 8.099 3.796 -4.293 1.00 94.75 92 GLY A C 1
ATOM 682 O O . GLY A 1 92 ? 7.847 3.604 -3.108 1.00 94.75 92 GLY A O 1
ATOM 683 N N . LEU A 1 93 ? 9.142 3.226 -4.905 1.00 94.38 93 LEU A N 1
ATOM 684 C CA . LEU A 1 93 ? 10.056 2.326 -4.201 1.00 94.38 93 LEU A CA 1
ATOM 685 C C . LEU A 1 93 ? 10.901 3.057 -3.153 1.00 94.38 93 LEU A C 1
ATOM 687 O O . LEU A 1 93 ? 11.128 2.513 -2.079 1.00 94.38 93 LEU A O 1
ATOM 691 N N . ALA A 1 94 ? 11.316 4.303 -3.403 1.00 95.12 94 ALA A N 1
ATOM 692 C CA . ALA A 1 94 ? 12.010 5.100 -2.391 1.00 95.12 94 ALA A CA 1
ATOM 693 C C . ALA A 1 94 ? 11.112 5.395 -1.176 1.00 95.12 94 ALA A C 1
ATOM 695 O O . ALA A 1 94 ? 11.571 5.325 -0.035 1.00 95.12 94 ALA A O 1
ATOM 696 N N .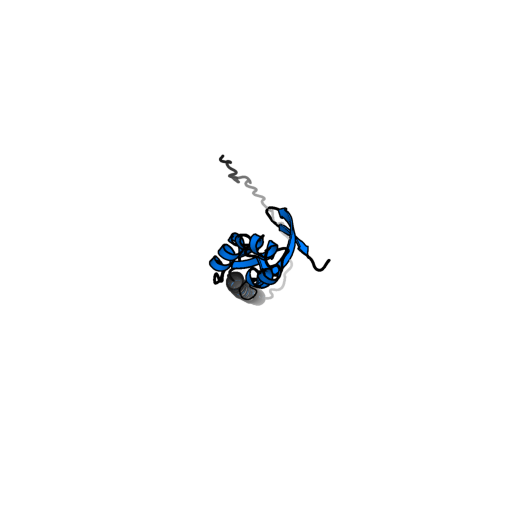 VAL A 1 95 ? 9.829 5.698 -1.407 1.00 95.56 95 VAL A N 1
ATOM 697 C CA . VAL A 1 95 ? 8.845 5.891 -0.332 1.00 95.56 95 VAL A CA 1
ATOM 698 C C . VAL A 1 95 ? 8.589 4.578 0.403 1.00 95.56 95 VAL A C 1
ATOM 700 O O . VAL A 1 95 ? 8.661 4.564 1.628 1.00 95.56 95 VAL A O 1
ATOM 703 N N . GLN A 1 96 ? 8.360 3.477 -0.318 1.00 94.31 96 GLN A N 1
ATOM 704 C CA . GLN A 1 96 ? 8.175 2.150 0.273 1.00 94.31 96 GLN A CA 1
ATOM 705 C C . GLN A 1 96 ? 9.364 1.786 1.163 1.00 94.31 96 GLN A C 1
ATOM 707 O O . GLN A 1 96 ? 9.160 1.401 2.308 1.00 94.31 96 GLN A O 1
ATOM 712 N N . HIS A 1 97 ? 10.592 1.999 0.688 1.00 92.56 97 HIS A N 1
ATOM 713 C CA . HIS A 1 97 ? 11.798 1.692 1.448 1.00 92.56 97 HIS A CA 1
ATOM 714 C C . HIS A 1 97 ? 11.933 2.560 2.702 1.00 92.56 97 HIS A C 1
ATOM 716 O O . HIS A 1 97 ? 12.374 2.086 3.742 1.00 92.56 97 HIS A O 1
ATOM 722 N N . LYS A 1 98 ? 11.524 3.830 2.630 1.00 93.50 98 LYS A N 1
ATOM 723 C CA . LYS A 1 98 ? 11.554 4.739 3.781 1.00 93.50 98 LYS A CA 1
ATOM 724 C C . LYS A 1 98 ? 10.488 4.411 4.829 1.00 93.50 98 LYS A C 1
ATOM 726 O O . LYS A 1 98 ? 10.701 4.684 6.006 1.00 93.50 98 LYS A O 1
ATOM 731 N N . LEU A 1 99 ? 9.348 3.878 4.397 1.00 93.06 99 LEU A N 1
ATOM 732 C CA . LEU A 1 99 ? 8.270 3.431 5.281 1.00 93.06 99 LEU A CA 1
ATOM 733 C C . LEU A 1 99 ? 8.472 1.985 5.763 1.00 93.06 99 LEU A C 1
ATOM 735 O O . LEU A 1 99 ? 7.806 1.557 6.705 1.00 93.06 99 LEU A O 1
ATOM 739 N N . ALA A 1 100 ? 9.391 1.237 5.146 1.00 87.00 100 ALA A N 1
ATOM 740 C CA . ALA A 1 100 ? 9.736 -0.110 5.565 1.00 87.00 100 ALA A CA 1
ATOM 741 C C . ALA A 1 100 ? 10.291 -0.084 6.999 1.00 87.00 100 ALA A C 1
ATOM 743 O O . ALA A 1 100 ? 11.234 0.641 7.313 1.00 87.00 100 ALA A O 1
ATOM 744 N N . GLY A 1 101 ? 9.682 -0.877 7.882 1.00 83.00 101 GLY A N 1
ATOM 745 C CA . GLY A 1 101 ? 10.045 -0.948 9.300 1.00 83.00 101 GLY A CA 1
ATOM 746 C C . GLY A 1 101 ? 9.213 -0.064 10.237 1.00 83.00 101 GLY A C 1
ATOM 747 O O . GLY A 1 101 ? 9.340 -0.208 11.452 1.00 83.00 101 GLY A O 1
ATOM 748 N N . CYS A 1 102 ? 8.324 0.793 9.722 1.00 88.81 102 CYS A N 1
ATOM 749 C CA . CYS A 1 102 ? 7.322 1.474 10.546 1.00 88.81 102 CYS A CA 1
ATOM 750 C C . CYS A 1 102 ? 6.242 0.474 10.992 1.00 88.81 102 CYS A C 1
ATOM 752 O O . CYS A 1 102 ? 5.441 0.010 10.184 1.00 88.81 102 CYS A O 1
ATOM 754 N N . SER A 1 103 ? 6.217 0.115 12.279 1.00 86.44 103 SER A N 1
ATOM 755 C CA . SER A 1 103 ? 5.276 -0.878 12.825 1.00 86.44 103 SER A CA 1
ATOM 756 C C . SER A 1 103 ? 3.836 -0.368 12.956 1.00 86.44 103 SER A C 1
ATOM 758 O O . SER A 1 103 ? 2.906 -1.171 13.076 1.00 86.44 103 SER A O 1
ATOM 760 N N . ASP A 1 104 ? 3.653 0.950 12.918 1.00 90.25 104 ASP A N 1
ATOM 761 C CA . ASP A 1 104 ? 2.383 1.667 12.997 1.00 90.25 104 ASP A CA 1
ATOM 762 C C . ASP A 1 104 ? 1.705 1.870 11.632 1.00 90.25 104 ASP A C 1
ATOM 764 O O . ASP A 1 104 ? 0.577 2.367 11.579 1.00 90.25 104 ASP A O 1
ATOM 768 N N . LEU A 1 105 ? 2.360 1.477 10.536 1.00 92.06 105 LEU A N 1
ATOM 769 C CA . LEU A 1 105 ? 1.859 1.646 9.174 1.00 92.06 105 LEU A CA 1
ATOM 770 C C . LEU A 1 105 ? 1.632 0.294 8.493 1.00 92.06 105 LEU A C 1
ATOM 772 O O . LEU A 1 105 ? 2.418 -0.641 8.641 1.00 92.06 105 LEU A O 1
ATOM 776 N N . GLU A 1 106 ? 0.569 0.211 7.702 1.00 91.50 106 GLU A N 1
ATOM 777 C CA . GLU A 1 106 ? 0.347 -0.873 6.750 1.00 91.50 106 GLU A CA 1
ATOM 778 C C . GLU A 1 106 ? 0.516 -0.321 5.332 1.00 91.50 106 GLU A C 1
ATOM 780 O O . GLU A 1 106 ? -0.282 0.486 4.857 1.00 91.50 106 GLU A O 1
ATOM 785 N N . VAL A 1 107 ? 1.600 -0.716 4.660 1.00 93.75 107 VAL A N 1
ATOM 786 C CA . VAL A 1 107 ? 1.968 -0.174 3.347 1.00 93.75 107 VAL A CA 1
ATOM 787 C C . VAL A 1 107 ? 1.513 -1.117 2.237 1.00 93.75 107 VAL A C 1
ATOM 789 O O . VAL A 1 107 ? 1.930 -2.276 2.165 1.00 93.75 107 VAL A O 1
ATOM 792 N N . THR A 1 108 ? 0.696 -0.591 1.328 1.00 94.00 108 THR A N 1
ATOM 793 C CA . THR A 1 108 ? 0.280 -1.267 0.097 1.00 94.00 108 THR A CA 1
ATOM 794 C C . THR A 1 108 ? 0.891 -0.564 -1.109 1.00 94.00 108 THR A C 1
ATOM 796 O O . THR A 1 108 ? 0.646 0.617 -1.334 1.00 94.00 108 THR A O 1
ATOM 799 N N . LEU A 1 109 ? 1.675 -1.288 -1.899 1.00 95.19 109 LEU A N 1
ATOM 800 C CA . LEU A 1 109 ? 2.250 -0.821 -3.156 1.00 95.19 109 LEU A CA 1
ATOM 801 C C . LEU A 1 109 ? 1.374 -1.303 -4.315 1.00 95.19 109 LEU A C 1
ATOM 803 O O . LEU A 1 109 ? 1.085 -2.495 -4.410 1.00 95.19 109 LEU A O 1
ATOM 807 N N . VAL A 1 110 ? 0.961 -0.386 -5.185 1.00 94.88 110 VAL A N 1
ATOM 808 C CA . VAL A 1 110 ? 0.111 -0.670 -6.345 1.00 94.88 110 VAL A CA 1
ATOM 809 C C . VAL A 1 110 ? 0.855 -0.295 -7.617 1.00 94.88 110 VAL A C 1
ATOM 811 O O . VAL A 1 110 ? 1.263 0.855 -7.768 1.00 94.88 110 VAL A O 1
ATOM 814 N N . ASP A 1 111 ? 1.004 -1.232 -8.544 1.00 95.06 111 ASP A N 1
ATOM 815 C CA . ASP A 1 111 ? 1.535 -0.975 -9.887 1.00 95.06 111 ASP A CA 1
ATOM 816 C C . ASP A 1 111 ? 0.830 -1.890 -10.898 1.00 95.06 111 ASP A C 1
ATOM 818 O O . ASP A 1 111 ? 0.339 -2.957 -10.546 1.00 95.06 111 ASP A O 1
ATOM 822 N N . PHE A 1 112 ? 0.767 -1.485 -12.161 1.00 93.69 112 PHE A N 1
ATOM 823 C CA . PHE A 1 112 ? 0.258 -2.319 -13.246 1.00 93.69 112 PHE A CA 1
ATOM 824 C C . PHE A 1 112 ? 1.286 -3.364 -13.710 1.00 93.69 112 PHE A C 1
ATOM 826 O O . PHE A 1 112 ? 0.916 -4.325 -14.384 1.00 93.69 112 PHE A O 1
ATOM 833 N N . LYS A 1 113 ? 2.569 -3.185 -13.365 1.00 92.19 113 LYS A N 1
ATOM 834 C CA . LYS A 1 113 ? 3.661 -4.129 -13.637 1.00 92.19 113 LYS A CA 1
ATOM 835 C C . LYS A 1 113 ? 4.015 -4.936 -12.390 1.00 92.19 113 LYS A C 1
ATOM 837 O O . LYS A 1 113 ? 3.967 -4.438 -11.273 1.00 92.19 113 LYS A O 1
ATOM 842 N N . GLU A 1 114 ? 4.486 -6.161 -12.598 1.00 92.12 114 GLU A N 1
ATOM 843 C CA . GLU A 1 114 ? 5.024 -7.022 -11.526 1.00 92.12 114 GLU A CA 1
ATOM 844 C C . GLU A 1 114 ? 6.541 -6.855 -11.324 1.00 92.12 114 GLU A C 1
ATOM 846 O O . GLU A 1 114 ? 7.153 -7.481 -10.454 1.00 92.12 114 GLU A O 1
ATOM 851 N N . TYR A 1 115 ? 7.163 -6.002 -12.136 1.00 93.88 115 TYR A N 1
ATOM 852 C CA . TYR A 1 115 ? 8.595 -5.749 -12.141 1.00 93.88 115 TYR A CA 1
ATOM 853 C C . TYR A 1 115 ? 8.877 -4.246 -12.162 1.00 93.88 115 TYR A C 1
ATOM 855 O O . TYR A 1 115 ? 8.158 -3.456 -12.775 1.00 93.88 115 TYR A O 1
ATOM 863 N N . PHE A 1 116 ? 9.970 -3.862 -11.519 1.00 95.56 116 PHE A N 1
ATOM 864 C CA . PHE A 1 116 ? 10.580 -2.556 -11.679 1.00 95.56 116 PHE A CA 1
ATOM 865 C C . PHE A 1 116 ? 11.348 -2.503 -12.999 1.00 95.56 116 PHE A C 1
ATOM 867 O O . PHE A 1 116 ? 11.985 -3.479 -13.391 1.00 95.56 116 PHE A O 1
ATOM 874 N N . GLU A 1 117 ? 11.328 -1.346 -13.654 1.00 95.00 117 GLU A N 1
ATOM 875 C CA . GLU A 1 117 ? 12.045 -1.083 -14.897 1.00 95.00 117 GLU A CA 1
ATOM 876 C C . GLU A 1 117 ? 12.947 0.143 -14.735 1.00 95.00 117 GLU A C 1
ATOM 878 O O . GLU A 1 117 ? 12.485 1.241 -14.415 1.00 95.00 117 GLU A O 1
ATOM 883 N N . TYR A 1 118 ? 14.236 -0.021 -15.025 1.00 95.44 118 TYR A N 1
ATOM 884 C CA . TYR A 1 118 ? 15.180 1.083 -15.113 1.00 95.44 118 TYR A CA 1
ATOM 885 C C . TYR A 1 118 ? 15.004 1.835 -16.442 1.00 95.44 118 TYR A C 1
ATOM 887 O O . TYR A 1 118 ? 15.769 1.663 -17.394 1.00 95.44 118 TYR A O 1
ATOM 895 N N . THR A 1 119 ? 13.989 2.701 -16.491 1.00 93.12 119 THR A N 1
ATOM 896 C CA . THR A 1 119 ? 13.602 3.479 -17.681 1.00 93.12 119 THR A CA 1
ATOM 897 C C . THR A 1 119 ? 14.753 4.242 -18.354 1.00 93.12 119 THR A C 1
ATOM 899 O O . THR A 1 119 ? 14.800 4.238 -19.583 1.00 93.12 119 THR A O 1
ATOM 902 N N . PRO A 1 120 ? 15.736 4.841 -17.642 1.00 93.94 120 PRO A N 1
ATOM 903 C CA . PRO A 1 120 ? 16.846 5.525 -18.312 1.00 93.94 120 PRO A CA 1
ATOM 904 C C . PRO A 1 120 ? 17.674 4.609 -19.229 1.00 93.94 120 PRO A C 1
ATOM 906 O O . PRO A 1 120 ? 18.262 5.073 -20.202 1.00 93.94 120 PRO A O 1
ATOM 909 N N . GLY A 1 121 ? 17.715 3.304 -18.938 1.00 93.62 121 GLY A N 1
ATOM 910 C CA . GLY A 1 121 ? 18.463 2.319 -19.716 1.00 93.62 121 GLY A CA 1
ATOM 911 C C . GLY A 1 121 ? 17.704 1.733 -20.906 1.00 93.62 121 GLY A C 1
ATOM 912 O O . GLY A 1 121 ? 18.327 1.051 -21.718 1.00 93.62 121 GLY A O 1
ATOM 913 N N . ILE A 1 122 ? 16.397 1.993 -21.050 1.00 94.56 122 ILE A N 1
ATOM 914 C CA . ILE A 1 122 ? 15.547 1.311 -22.043 1.00 94.56 122 ILE A CA 1
ATOM 915 C C . ILE A 1 122 ? 16.009 1.551 -23.483 1.00 94.56 122 ILE A C 1
ATOM 917 O O . ILE A 1 122 ? 15.850 0.690 -24.344 1.00 94.56 122 ILE A O 1
ATOM 921 N N . LEU A 1 123 ? 16.671 2.685 -23.745 1.00 96.00 123 LEU A N 1
ATOM 922 C CA . LEU A 1 123 ? 17.218 2.991 -25.065 1.00 96.00 123 LEU A CA 1
ATOM 923 C C . LEU A 1 123 ? 18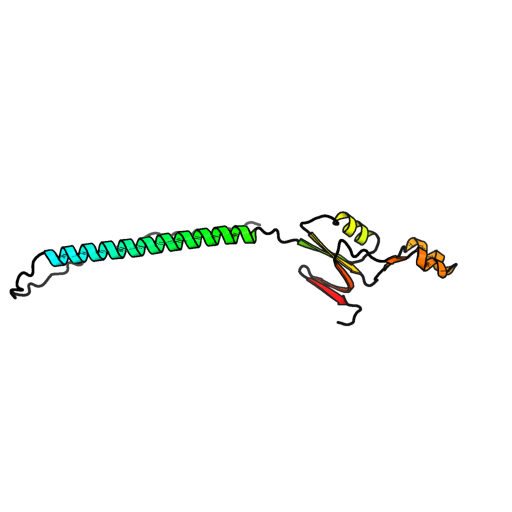.268 1.966 -25.522 1.00 96.00 123 LEU A C 1
ATOM 925 O O . LEU A 1 123 ? 18.429 1.736 -26.720 1.00 96.00 123 LEU A O 1
ATOM 929 N N . ARG A 1 124 ? 18.949 1.293 -24.583 1.00 95.19 124 ARG A N 1
ATOM 930 C CA . ARG A 1 124 ? 19.892 0.214 -24.897 1.00 95.19 124 ARG A CA 1
ATOM 931 C C . ARG A 1 124 ? 19.195 -0.983 -25.544 1.00 95.19 124 ARG A C 1
ATOM 933 O O . ARG A 1 124 ? 19.814 -1.644 -26.376 1.00 95.19 124 ARG A O 1
ATOM 940 N N . CYS A 1 125 ? 17.921 -1.216 -25.231 1.00 95.38 125 CYS A N 1
ATOM 941 C CA . CYS A 1 125 ? 17.140 -2.315 -25.791 1.00 95.38 125 CYS A CA 1
ATOM 942 C C . CYS A 1 125 ? 16.853 -2.161 -27.291 1.00 95.38 125 CYS A C 1
ATOM 944 O O . CYS A 1 125 ? 16.610 -3.167 -27.948 1.00 95.38 125 CYS A O 1
ATOM 946 N N . PHE A 1 126 ? 16.945 -0.950 -27.860 1.00 96.12 126 PHE A N 1
ATOM 947 C CA . PHE A 1 126 ? 16.860 -0.768 -29.318 1.00 96.12 126 PHE A CA 1
ATOM 948 C C . PHE A 1 126 ? 18.085 -1.314 -30.058 1.00 96.12 126 PHE A C 1
ATOM 950 O O . PHE A 1 126 ? 17.985 -1.670 -31.228 1.00 96.12 126 PHE A O 1
ATOM 957 N N . VAL A 1 127 ? 19.239 -1.367 -29.387 1.00 97.31 127 VAL A N 1
ATOM 958 C CA . VAL A 1 127 ? 20.495 -1.884 -29.952 1.00 97.31 127 VAL A CA 1
ATOM 959 C C . VAL A 1 127 ? 20.695 -3.352 -29.580 1.00 97.31 127 VAL A C 1
ATOM 961 O O . VAL A 1 127 ? 21.193 -4.136 -30.379 1.00 97.31 127 VAL A O 1
ATOM 964 N N . ASP A 1 128 ? 20.306 -3.721 -28.363 1.00 96.31 128 ASP A N 1
ATOM 965 C CA . ASP A 1 128 ? 20.429 -5.067 -27.815 1.00 96.31 128 ASP A CA 1
ATOM 966 C C . ASP A 1 128 ? 19.153 -5.423 -27.032 1.00 96.31 128 ASP A C 1
ATOM 968 O O . ASP A 1 128 ? 19.060 -5.124 -25.837 1.00 96.31 128 ASP A O 1
ATOM 972 N N . PRO A 1 129 ? 18.153 -6.057 -27.673 1.00 93.88 129 PRO A N 1
ATOM 973 C CA . PRO A 1 129 ? 16.903 -6.437 -27.014 1.00 93.88 129 PRO A CA 1
ATOM 974 C C . PRO A 1 129 ? 17.105 -7.379 -25.817 1.00 93.88 129 PRO A C 1
ATOM 976 O O . PRO A 1 129 ? 16.327 -7.345 -24.864 1.00 93.88 129 PRO A O 1
ATOM 979 N N . GLY A 1 130 ? 18.184 -8.176 -25.816 1.00 94.44 130 GLY A N 1
ATOM 980 C CA . GLY A 1 130 ? 18.540 -9.067 -24.707 1.00 94.44 130 GLY A CA 1
ATOM 981 C C . GLY A 1 130 ? 18.943 -8.324 -23.429 1.00 94.44 130 GLY A C 1
ATOM 982 O O . GLY A 1 130 ? 18.997 -8.918 -22.350 1.00 94.44 130 GLY A O 1
ATOM 983 N N . TYR A 1 131 ? 19.181 -7.014 -23.521 1.00 94.81 131 TYR A N 1
ATOM 984 C CA . TYR A 1 131 ? 19.541 -6.169 -22.389 1.00 94.81 131 TYR A CA 1
ATOM 985 C C . TYR A 1 131 ? 18.368 -5.890 -21.433 1.00 94.81 131 TYR A C 1
ATOM 987 O O . TYR A 1 131 ? 18.608 -5.452 -20.309 1.00 94.81 131 TYR A O 1
ATOM 995 N N . LEU A 1 132 ? 17.117 -6.182 -21.823 1.00 94.50 132 LEU A N 1
ATOM 996 C CA . LEU A 1 132 ? 15.928 -5.923 -20.996 1.00 94.50 132 LEU A CA 1
ATOM 997 C C . LEU A 1 132 ? 16.014 -6.595 -19.618 1.00 94.50 132 LEU A C 1
ATOM 999 O O . LEU A 1 132 ? 15.761 -5.951 -18.605 1.00 94.50 132 LEU A O 1
ATOM 1003 N N . ASN A 1 133 ? 16.488 -7.843 -19.565 1.00 93.94 133 ASN A N 1
ATOM 1004 C CA . ASN A 1 133 ? 16.639 -8.602 -18.317 1.00 93.94 133 ASN A CA 1
ATOM 1005 C C . ASN A 1 133 ? 17.605 -7.942 -17.315 1.00 93.94 133 ASN A C 1
ATOM 1007 O O . ASN A 1 133 ? 17.553 -8.239 -16.127 1.00 93.94 133 ASN A O 1
ATOM 1011 N N . LYS A 1 134 ? 18.502 -7.061 -17.782 1.00 95.12 134 LYS A N 1
ATOM 1012 C CA . LYS A 1 134 ? 19.428 -6.293 -16.931 1.00 95.12 134 LYS A CA 1
ATOM 1013 C C . LYS A 1 134 ? 18.820 -4.986 -16.422 1.00 95.12 134 LYS A C 1
ATOM 1015 O O . LYS A 1 134 ? 19.390 -4.361 -15.534 1.00 95.12 134 LYS A O 1
ATOM 1020 N N . LEU A 1 135 ? 17.709 -4.554 -17.014 1.00 94.88 135 LEU A N 1
ATOM 1021 C CA . LEU A 1 135 ? 16.994 -3.328 -16.664 1.00 94.88 135 LEU A CA 1
ATOM 1022 C C . LEU A 1 135 ? 15.774 -3.595 -15.788 1.00 94.88 135 LEU A C 1
ATOM 1024 O O . LEU A 1 135 ? 15.233 -2.652 -15.215 1.00 94.88 135 LEU A O 1
ATOM 1028 N N . THR A 1 136 ? 15.335 -4.849 -15.694 1.00 95.50 136 THR A N 1
ATOM 1029 C CA . THR A 1 136 ? 14.152 -5.236 -14.930 1.00 95.50 136 THR A CA 1
ATOM 1030 C C . THR A 1 136 ? 14.510 -6.043 -13.694 1.00 95.50 136 THR A C 1
ATOM 1032 O O . THR A 1 136 ? 15.363 -6.927 -13.757 1.00 95.50 136 THR A O 1
ATOM 1035 N N . CYS A 1 137 ? 13.809 -5.809 -12.588 1.00 94.12 137 CYS A N 1
ATOM 1036 C CA . CYS A 1 137 ? 13.863 -6.682 -11.417 1.00 94.12 137 CYS A CA 1
ATOM 1037 C C . CYS A 1 137 ? 12.465 -6.886 -10.810 1.00 94.12 137 CYS A C 1
ATOM 1039 O O . CYS A 1 137 ? 11.611 -6.014 -10.960 1.00 94.12 137 CYS A O 1
ATOM 1041 N N . PRO A 1 138 ? 12.195 -8.021 -10.140 1.00 94.38 138 PRO A N 1
ATOM 1042 C CA . PRO A 1 138 ? 10.914 -8.242 -9.472 1.00 94.38 138 PRO A CA 1
ATOM 1043 C C . PRO A 1 138 ? 10.644 -7.191 -8.392 1.00 94.38 138 PRO A C 1
ATOM 1045 O O . PRO A 1 138 ? 11.565 -6.770 -7.688 1.00 94.38 138 PRO A O 1
ATOM 1048 N N . LEU A 1 139 ? 9.380 -6.794 -8.236 1.00 93.44 139 LEU A N 1
ATOM 1049 C CA . LEU A 1 139 ? 8.986 -5.883 -7.162 1.00 93.44 139 LEU A CA 1
ATOM 1050 C C . LEU A 1 139 ? 9.101 -6.546 -5.774 1.00 93.44 139 LEU A C 1
ATOM 1052 O O . LEU A 1 139 ? 8.871 -7.751 -5.638 1.00 93.44 139 LEU A O 1
ATOM 1056 N N . PRO A 1 140 ? 9.441 -5.778 -4.720 1.00 89.38 140 PRO A N 1
ATOM 1057 C CA . PRO A 1 140 ? 9.544 -6.305 -3.364 1.00 89.38 140 PRO A CA 1
ATOM 1058 C C . PRO A 1 140 ? 8.170 -6.710 -2.804 1.00 89.38 140 PRO A C 1
ATOM 1060 O O . PRO A 1 140 ? 7.186 -5.979 -2.929 1.00 89.38 140 PRO A O 1
ATOM 1063 N N . GLN A 1 141 ? 8.125 -7.880 -2.156 1.00 85.25 141 GLN A N 1
ATOM 1064 C CA . GLN A 1 141 ? 6.917 -8.448 -1.529 1.00 85.25 141 GLN A CA 1
ATOM 1065 C C . GLN A 1 141 ? 7.058 -8.701 -0.019 1.00 85.25 141 GLN A C 1
ATOM 1067 O O . GLN A 1 141 ? 6.097 -9.098 0.630 1.00 85.25 141 GLN A O 1
ATOM 1072 N N . ARG A 1 142 ? 8.258 -8.536 0.554 1.00 77.75 142 ARG A N 1
ATOM 1073 C CA . ARG A 1 142 ? 8.5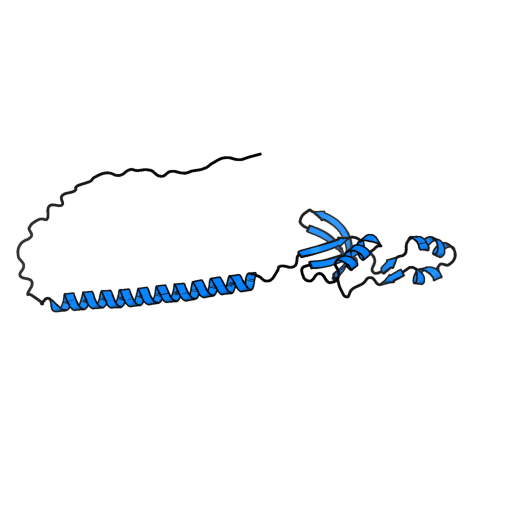19 -8.908 1.957 1.00 77.75 142 ARG A CA 1
ATOM 1074 C C . ARG A 1 142 ? 7.930 -7.929 2.966 1.00 77.75 142 ARG A C 1
ATOM 1076 O O . ARG A 1 142 ? 7.380 -8.367 3.969 1.00 77.75 142 ARG A O 1
ATOM 1083 N N . ASP A 1 143 ? 8.043 -6.636 2.684 1.00 77.88 143 ASP A N 1
ATOM 1084 C CA . ASP A 1 143 ? 7.773 -5.576 3.663 1.00 77.88 143 ASP A CA 1
ATOM 1085 C C . ASP A 1 143 ? 6.503 -4.775 3.333 1.00 77.88 143 ASP A C 1
ATOM 1087 O O . ASP A 1 143 ? 6.193 -3.783 3.987 1.00 77.88 143 ASP A O 1
ATOM 1091 N N . ASN A 1 144 ? 5.767 -5.182 2.295 1.00 85.06 144 ASN A N 1
ATOM 1092 C CA . ASN A 1 144 ? 4.577 -4.496 1.806 1.00 85.06 144 ASN A CA 1
ATOM 1093 C C . ASN A 1 144 ? 3.611 -5.475 1.141 1.00 85.06 144 ASN A C 1
ATOM 1095 O O . ASN A 1 144 ? 4.011 -6.482 0.555 1.00 85.06 144 ASN A O 1
ATOM 1099 N N . LYS A 1 145 ? 2.332 -5.108 1.139 1.00 90.94 145 LYS A N 1
ATOM 1100 C CA . LYS A 1 145 ? 1.335 -5.748 0.284 1.00 90.94 145 LYS A CA 1
ATOM 1101 C C . LYS A 1 145 ? 1.523 -5.233 -1.140 1.00 90.94 145 LYS A C 1
ATOM 1103 O O . LYS A 1 145 ? 1.466 -4.027 -1.359 1.00 90.94 145 LYS A O 1
ATOM 1108 N N . LEU A 1 146 ? 1.781 -6.115 -2.100 1.00 91.94 146 LEU A N 1
ATOM 1109 C CA . LEU A 1 146 ? 1.848 -5.759 -3.519 1.00 91.94 146 LEU A CA 1
ATOM 1110 C C . LEU A 1 146 ? 0.494 -6.049 -4.173 1.00 91.94 146 LEU A C 1
ATOM 1112 O O . LEU A 1 146 ? -0.018 -7.161 -4.057 1.00 91.94 146 LEU A O 1
ATOM 1116 N N . LEU A 1 147 ? -0.085 -5.056 -4.845 1.00 92.50 147 LEU A N 1
ATOM 1117 C CA . LEU A 1 147 ? -1.292 -5.210 -5.651 1.00 92.50 147 LEU A CA 1
ATOM 1118 C C . LEU A 1 147 ? -0.981 -4.882 -7.108 1.00 92.50 147 LEU A C 1
ATOM 1120 O O . LEU A 1 147 ? -0.690 -3.733 -7.438 1.00 92.50 147 LEU A O 1
ATOM 1124 N N . THR A 1 148 ? -1.092 -5.886 -7.974 1.00 93.25 148 THR A N 1
ATOM 1125 C CA . THR A 1 148 ? -0.941 -5.698 -9.417 1.00 93.25 148 THR A CA 1
ATOM 1126 C C . THR A 1 148 ? -2.265 -5.231 -10.018 1.00 93.25 148 THR A C 1
ATOM 1128 O O . THR A 1 148 ? -3.285 -5.921 -9.931 1.00 93.25 148 THR A O 1
ATOM 1131 N N . GLY A 1 149 ? -2.283 -4.042 -10.609 1.00 93.12 149 GLY A N 1
ATOM 1132 C CA . GLY A 1 149 ? -3.480 -3.483 -11.220 1.00 93.12 149 GLY A CA 1
ATOM 1133 C C . GLY A 1 149 ? -3.344 -2.021 -11.616 1.00 93.12 149 GLY A C 1
ATOM 1134 O O . GLY A 1 149 ? -2.391 -1.328 -11.269 1.00 93.12 149 GLY A O 1
ATOM 1135 N N . GLU A 1 150 ? -4.342 -1.545 -12.347 1.00 92.88 150 GLU A N 1
ATOM 1136 C CA . GLU A 1 150 ? -4.449 -0.158 -12.775 1.00 92.88 150 GLU A CA 1
ATOM 1137 C C . GLU A 1 150 ? -5.305 0.631 -11.781 1.00 92.88 150 GLU A C 1
ATOM 1139 O O . GLU A 1 150 ? -6.447 0.273 -11.486 1.00 92.88 150 GLU A O 1
ATOM 1144 N N . VAL A 1 151 ? -4.771 1.736 -11.265 1.00 94.06 151 VAL A N 1
ATOM 1145 C CA . VAL A 1 151 ? -5.554 2.672 -10.452 1.00 94.06 151 VAL A CA 1
ATOM 1146 C C . VAL A 1 151 ? -6.353 3.571 -11.385 1.00 94.06 151 VAL A C 1
ATOM 1148 O O . VAL A 1 151 ? -5.773 4.359 -12.125 1.00 94.06 151 VAL A O 1
ATOM 1151 N N . PHE A 1 152 ? -7.682 3.475 -11.334 1.00 93.31 152 PHE A N 1
ATOM 1152 C CA . PHE A 1 152 ? -8.558 4.221 -12.246 1.00 93.31 152 PHE A CA 1
ATOM 1153 C C . PHE A 1 152 ? -9.301 5.379 -11.572 1.00 93.31 152 PHE A C 1
ATOM 1155 O O . PHE A 1 152 ? -9.783 6.284 -12.251 1.00 93.31 152 PHE A O 1
ATOM 1162 N N . SER A 1 153 ? -9.429 5.364 -10.243 1.00 94.00 153 SER A N 1
ATOM 1163 C CA . SER A 1 153 ? -10.071 6.445 -9.497 1.00 94.00 153 SER A CA 1
ATOM 1164 C C . SER A 1 153 ? -9.477 6.577 -8.101 1.00 94.00 153 SER A C 1
ATOM 1166 O O . SER A 1 153 ? -9.252 5.582 -7.409 1.00 94.00 153 SER A O 1
ATOM 1168 N N . VAL A 1 154 ? -9.246 7.822 -7.686 1.00 94.69 154 VAL A N 1
ATOM 1169 C CA . VAL A 1 154 ? -8.775 8.181 -6.349 1.00 94.69 154 VAL A CA 1
ATOM 1170 C C . VAL A 1 154 ? -9.772 9.167 -5.756 1.00 94.69 154 VAL A C 1
ATOM 1172 O O . VAL A 1 154 ? -9.992 10.249 -6.295 1.00 94.69 154 VAL A O 1
ATOM 1175 N N . SER A 1 155 ? -10.379 8.773 -4.645 1.00 93.81 155 SER A N 1
ATOM 1176 C CA . SER A 1 155 ? -11.235 9.605 -3.805 1.00 93.81 155 SER A CA 1
ATOM 1177 C C . SER A 1 155 ? -10.525 9.899 -2.478 1.00 93.81 155 SER A C 1
ATOM 1179 O O . SER A 1 155 ? -9.638 9.144 -2.082 1.00 93.81 155 SER A O 1
ATOM 1181 N N . PRO A 1 156 ? -10.930 10.939 -1.726 1.00 91.00 156 PRO A N 1
ATOM 1182 C CA . PRO A 1 156 ? -10.322 11.253 -0.428 1.00 91.00 156 PRO A CA 1
ATOM 1183 C C . PRO A 1 156 ? -10.392 10.111 0.597 1.00 91.00 156 PRO A C 1
ATOM 1185 O O . PRO A 1 156 ? -9.607 10.078 1.538 1.00 91.00 156 PRO A O 1
ATOM 1188 N N . THR A 1 157 ? -11.346 9.193 0.429 1.00 90.75 157 THR A N 1
ATOM 1189 C CA . THR A 1 157 ? -11.621 8.087 1.356 1.00 90.75 157 THR A CA 1
ATOM 1190 C C . THR A 1 157 ? -11.372 6.706 0.759 1.00 90.75 157 THR A C 1
ATOM 1192 O O . THR A 1 157 ? -11.455 5.716 1.479 1.00 90.75 157 THR A O 1
ATOM 1195 N N . SER A 1 158 ? -11.126 6.600 -0.549 1.00 90.31 158 SER A N 1
ATOM 1196 C CA . SER A 1 158 ? -11.015 5.301 -1.215 1.00 90.31 158 SER A CA 1
ATOM 1197 C C . SER A 1 158 ? -10.214 5.378 -2.507 1.00 90.31 158 SER A C 1
ATOM 1199 O O . SER A 1 158 ? -10.209 6.390 -3.206 1.00 90.31 158 SER A O 1
ATOM 1201 N N . ILE A 1 159 ? -9.547 4.277 -2.840 1.00 91.75 159 ILE A N 1
ATOM 1202 C CA . ILE A 1 159 ? -8.812 4.103 -4.091 1.00 91.75 159 ILE A CA 1
ATOM 1203 C C . ILE A 1 159 ? -9.432 2.911 -4.802 1.00 91.75 159 ILE A C 1
ATOM 1205 O O . ILE A 1 159 ? -9.580 1.842 -4.210 1.00 91.75 159 ILE A O 1
ATOM 1209 N N . SER A 1 160 ? -9.809 3.101 -6.062 1.00 93.06 160 SER A N 1
ATOM 1210 C CA . SER A 1 160 ? -10.376 2.037 -6.881 1.00 93.06 160 SER A CA 1
ATOM 1211 C C . SER A 1 160 ? -9.324 1.519 -7.853 1.00 93.06 160 SER A C 1
ATOM 1213 O O . SER A 1 160 ? -8.758 2.273 -8.650 1.00 93.06 160 SER A O 1
ATOM 1215 N N . ILE A 1 161 ? -9.062 0.219 -7.759 1.00 93.00 161 ILE A N 1
ATOM 1216 C CA . ILE A 1 161 ? -8.031 -0.485 -8.519 1.00 93.00 161 ILE A CA 1
ATOM 1217 C C . ILE A 1 161 ? -8.736 -1.516 -9.392 1.00 93.00 161 ILE A C 1
ATOM 1219 O O . ILE A 1 161 ? -9.562 -2.283 -8.902 1.00 93.00 161 ILE A O 1
ATOM 1223 N N . ARG A 1 162 ? -8.410 -1.537 -10.680 1.00 93.06 162 ARG A N 1
ATOM 1224 C CA . ARG A 1 162 ? -8.794 -2.595 -11.607 1.00 93.06 162 ARG A CA 1
ATOM 1225 C C . ARG A 1 162 ? -7.653 -3.599 -11.644 1.00 93.06 162 ARG A C 1
ATOM 1227 O O . ARG A 1 162 ? -6.569 -3.275 -12.126 1.00 93.06 162 ARG A O 1
ATOM 1234 N N . ARG A 1 163 ? -7.866 -4.791 -11.095 1.00 87.50 163 ARG A N 1
ATOM 1235 C CA . ARG A 1 163 ? -6.827 -5.820 -11.085 1.00 87.50 163 ARG A CA 1
ATOM 1236 C C . ARG A 1 163 ? -6.580 -6.362 -12.486 1.00 87.50 163 ARG A C 1
ATOM 1238 O O . ARG A 1 163 ? -7.485 -6.435 -13.316 1.00 87.50 163 ARG A O 1
ATOM 1245 N N . SER A 1 164 ? -5.334 -6.750 -12.734 1.00 76.56 164 SER A N 1
ATOM 1246 C CA . SER A 1 164 ? -4.925 -7.413 -13.974 1.00 76.56 164 SER A CA 1
ATOM 1247 C C . SER A 1 164 ? -5.455 -8.848 -14.090 1.00 76.56 164 SER A C 1
ATOM 1249 O O . SER A 1 164 ? -5.478 -9.393 -15.189 1.00 76.56 164 SER A O 1
ATOM 1251 N N . ASP A 1 165 ? -5.917 -9.444 -12.986 1.00 76.62 165 ASP A N 1
ATOM 1252 C CA . ASP A 1 165 ? -6.520 -10.782 -12.942 1.00 76.62 165 ASP A CA 1
ATOM 1253 C C . ASP A 1 165 ? -7.975 -10.830 -13.458 1.00 76.62 165 ASP A C 1
ATOM 1255 O O . ASP A 1 165 ? -8.532 -11.914 -13.626 1.00 76.62 165 ASP A O 1
ATOM 1259 N N . GLY A 1 166 ? -8.580 -9.673 -13.754 1.00 58.81 166 GLY A N 1
ATOM 1260 C CA . GLY A 1 166 ? -9.958 -9.576 -14.240 1.00 58.81 166 GLY A CA 1
ATOM 1261 C C . GLY A 1 166 ? -11.031 -9.835 -13.175 1.00 58.81 166 GLY A C 1
ATOM 1262 O O . GLY A 1 166 ? -12.195 -9.995 -13.548 1.00 58.81 166 GLY A O 1
ATOM 1263 N N . SER A 1 167 ? -10.657 -9.876 -11.888 1.00 46.12 167 SER A N 1
ATOM 1264 C CA . SER A 1 167 ? -11.561 -10.035 -10.736 1.00 46.12 167 SER A CA 1
ATOM 1265 C C . SER A 1 167 ? -11.845 -8.739 -9.978 1.00 46.12 167 SER A C 1
ATOM 1267 O O . SER A 1 167 ? -10.988 -7.822 -9.972 1.00 46.12 167 SER A O 1
#

InterPro domains:
  IPR036188 FAD/NAD(P)-binding domain superfamily [SSF51905] (80-166)

Sequence (167 aa):
QACPTARSSYSAAMREGSAAYAYGSVEGKHVSAAGPLWIASLEIAIFILWLALSAVDVFLTLVQTCWCSLARCVEAYPHKKDVVIVGASFGGLAVQHKLAGCSDLEVTLVDFKEYFEYTPGILRCFVDPGYLNKLTCPLPQRDNKLLTGEVFSVSPTSISIRRSDGS

Solvent-accessible surface area (backbone atoms only — not comparable to full-atom values): 10584 Å² total; per-residue (Å²): 140,87,84,82,87,87,84,85,83,88,77,89,90,85,80,88,76,92,74,87,78,82,80,78,90,76,83,89,73,90,72,76,82,79,60,79,63,62,59,57,54,49,53,52,51,50,52,54,50,51,51,52,53,51,53,50,52,52,48,52,50,51,52,48,54,49,48,54,51,52,50,55,61,6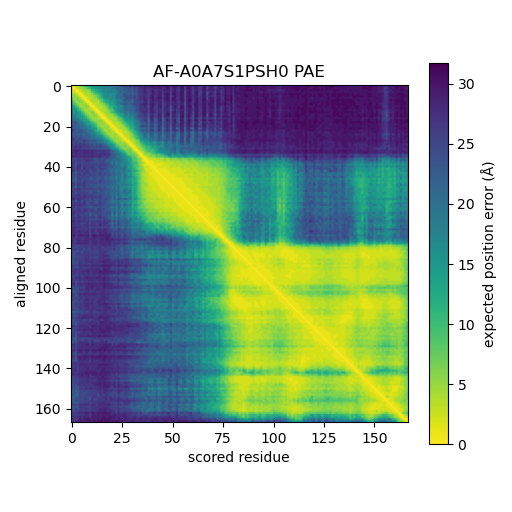1,66,63,58,79,76,56,45,80,44,80,39,78,40,58,49,74,68,34,46,52,50,50,59,70,54,47,86,48,87,58,49,45,46,33,40,30,22,73,58,76,50,30,66,48,66,92,56,51,70,51,33,81,81,38,65,82,50,48,72,80,39,44,45,75,57,81,61,89,79,35,49,69,43,59,20,46,78,80,46,80,53,102,88,49,73,46,66,48,38,76,84,77,108

Nearest PDB structures (foldseek):
  5kms-assembly2_D  TM=8.756E-01  e=2.443E-04  Caldalkalibacillus thermarum TA2.A1
  5kmq-assembly1_B  TM=8.329E-01  e=2.785E-04  Caldalkalibacillus thermarum TA2.A1
  3hyv-assembly1_A  TM=8.142E-01  e=4.707E-04  Aquifex aeolicus
  4nwz-assembly4_D-3  TM=8.820E-01  e=1.532E-03  Caldalkalibacillus thermarum TA2.A1
  3vrd-assembly1_B  TM=7.014E-01  e=4.068E-02  Thermochromatium tepidum

Radius of gyration: 39.27 Å; Cα contacts (8 Å, |Δi|>4): 136; chains: 1; bounding box: 86×43×100 Å